Protein AF-A0A0C2CK11-F1 (afdb_monomer_lite)

Secondary structure (DSSP, 8-state):
---------S-----------S---TT-SSSSGGGSSPPP-GGGTGGGG-SSEEEEETTEEEEEPPTT--B-TTSS-B-

Radius of gyration: 21.4 Å; chains: 1; bounding box: 40×62×48 Å

Structure (mmCIF, N/CA/C/O backbone):
data_AF-A0A0C2CK11-F1
#
_entry.id   AF-A0A0C2CK11-F1
#
loop_
_atom_site.group_PDB
_atom_site.id
_atom_site.type_symbol
_atom_site.label_atom_id
_atom_site.label_alt_id
_atom_site.label_comp_id
_atom_site.label_asym_id
_atom_site.label_entity_id
_atom_site.label_seq_id
_atom_site.pdbx_PDB_ins_code
_atom_site.Cartn_x
_atom_site.Cartn_y
_atom_site.Cartn_z
_atom_site.occupancy
_atom_site.B_iso_or_equiv
_atom_site.auth_seq_id
_atom_site.auth_comp_id
_atom_site.auth_asym_id
_atom_site.auth_atom_id
_atom_site.pdbx_PDB_model_num
ATOM 1 N N . MET A 1 1 ? 13.015 -49.849 -36.272 1.00 52.31 1 MET A N 1
ATOM 2 C CA . MET A 1 1 ? 13.881 -49.200 -35.269 1.00 52.31 1 MET A CA 1
ATOM 3 C C . MET A 1 1 ? 13.026 -48.175 -34.537 1.00 52.31 1 MET A C 1
ATOM 5 O O . MET A 1 1 ? 12.793 -47.092 -35.051 1.00 52.31 1 MET A O 1
ATOM 9 N N . ALA A 1 2 ? 12.416 -48.601 -33.436 1.00 45.44 2 ALA A N 1
ATOM 10 C CA . ALA A 1 2 ? 11.653 -47.751 -32.533 1.00 45.44 2 ALA A CA 1
ATOM 11 C C . ALA A 1 2 ? 12.579 -47.265 -31.405 1.00 45.44 2 ALA A C 1
ATOM 13 O O . ALA A 1 2 ? 13.637 -47.857 -31.199 1.00 45.44 2 ALA A O 1
ATOM 14 N N . LEU A 1 3 ? 12.105 -46.268 -30.655 1.00 50.69 3 LEU A N 1
ATOM 15 C CA . LEU A 1 3 ? 12.636 -45.761 -29.384 1.00 50.69 3 LEU A CA 1
ATOM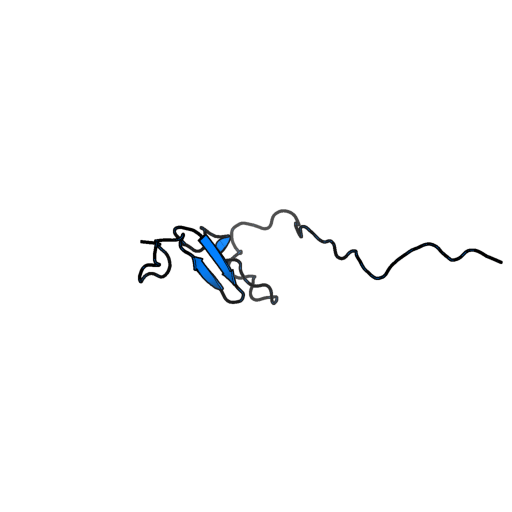 16 C C . LEU A 1 3 ? 13.608 -44.565 -29.451 1.00 50.69 3 LEU A C 1
ATOM 18 O O . LEU A 1 3 ? 14.779 -44.671 -29.121 1.00 50.69 3 LEU A O 1
ATOM 22 N N . LEU A 1 4 ? 13.053 -43.390 -29.762 1.00 56.59 4 LEU A N 1
ATOM 23 C CA . LEU A 1 4 ? 13.380 -42.133 -29.069 1.00 56.59 4 LEU A CA 1
ATOM 24 C C . LEU A 1 4 ? 12.086 -41.318 -28.869 1.00 56.59 4 LEU A C 1
ATOM 26 O O . LEU A 1 4 ? 11.882 -40.254 -29.440 1.00 56.59 4 LEU A O 1
ATOM 30 N N . LEU A 1 5 ? 11.175 -41.871 -28.067 1.00 54.31 5 LEU A N 1
ATOM 31 C CA . LEU A 1 5 ? 10.059 -41.155 -27.446 1.00 54.31 5 LEU A CA 1
ATOM 32 C C . LEU A 1 5 ? 10.115 -41.463 -25.946 1.00 54.31 5 LEU A C 1
ATOM 34 O O . LEU A 1 5 ? 9.577 -42.490 -25.562 1.00 54.31 5 LEU A O 1
ATOM 38 N N . VAL A 1 6 ? 10.815 -40.644 -25.144 1.00 53.53 6 VAL A N 1
ATOM 39 C CA . VAL A 1 6 ? 10.478 -40.261 -23.747 1.00 53.53 6 VAL A CA 1
ATOM 40 C C . VAL A 1 6 ? 11.565 -39.353 -23.131 1.00 53.53 6 VAL A C 1
ATOM 42 O O . VAL A 1 6 ? 12.531 -39.846 -22.569 1.00 53.53 6 VAL A O 1
ATOM 45 N N . ILE A 1 7 ? 11.395 -38.030 -23.246 1.00 53.78 7 ILE A N 1
ATOM 46 C CA . ILE A 1 7 ? 11.610 -36.980 -22.212 1.00 53.78 7 ILE A CA 1
ATOM 47 C C . ILE A 1 7 ? 11.135 -35.652 -22.847 1.00 53.78 7 ILE A C 1
ATOM 49 O O . ILE A 1 7 ? 11.893 -34.947 -23.492 1.00 53.78 7 ILE A O 1
ATOM 53 N N . SER A 1 8 ? 9.832 -35.460 -23.055 1.00 45.91 8 SER A N 1
ATOM 54 C CA . SER A 1 8 ? 8.865 -34.901 -22.094 1.00 45.91 8 SER A CA 1
ATOM 55 C C . SER A 1 8 ? 9.063 -33.400 -21.789 1.00 45.91 8 SER A C 1
ATOM 57 O O . SER A 1 8 ? 9.739 -33.034 -20.838 1.00 45.91 8 SER A O 1
ATOM 59 N N . GLN A 1 9 ? 8.332 -32.591 -22.570 1.00 48.38 9 GLN A N 1
ATOM 60 C CA . GLN A 1 9 ? 7.673 -31.313 -22.235 1.00 48.38 9 GLN A CA 1
ATOM 61 C C . GLN A 1 9 ? 8.449 -29.976 -22.329 1.00 48.38 9 GLN A C 1
ATOM 63 O O . GLN A 1 9 ? 9.596 -29.869 -21.901 1.00 48.38 9 GLN A O 1
ATOM 68 N N . PRO A 1 10 ? 7.800 -28.918 -22.870 1.00 45.22 10 PRO A N 1
ATOM 69 C CA . PRO A 1 10 ? 8.338 -27.562 -22.868 1.00 45.22 10 PRO A CA 1
ATOM 70 C C . PRO A 1 10 ? 8.448 -27.053 -21.425 1.00 45.22 10 PRO A C 1
ATOM 72 O O . PRO A 1 10 ? 7.438 -26.925 -20.746 1.00 45.22 10 PRO A O 1
ATOM 75 N N . ILE A 1 11 ? 9.677 -26.799 -20.967 1.00 56.97 11 ILE A N 1
ATOM 76 C CA . ILE A 1 11 ? 10.080 -25.748 -20.009 1.00 56.97 11 ILE A CA 1
ATOM 77 C C . ILE A 1 11 ? 8.994 -25.403 -18.965 1.00 56.97 11 ILE A C 1
ATOM 79 O O . ILE A 1 11 ? 8.519 -24.276 -18.873 1.00 56.97 11 ILE A O 1
ATOM 83 N N . SER A 1 12 ? 8.609 -26.393 -18.156 1.00 51.72 12 SER A N 1
ATOM 84 C CA . SER A 1 12 ? 7.726 -26.220 -16.993 1.00 51.72 12 SER A CA 1
ATOM 85 C C . SER A 1 12 ? 8.507 -26.351 -15.674 1.00 51.72 12 SER A C 1
ATOM 87 O O . SER A 1 12 ? 7.970 -26.824 -14.676 1.00 51.72 12 SER A O 1
ATOM 89 N N . MET A 1 13 ? 9.787 -25.949 -15.671 1.00 53.78 13 MET A N 1
ATOM 90 C CA . MET A 1 13 ? 10.669 -25.900 -14.493 1.00 53.78 13 MET A CA 1
ATOM 91 C C . MET A 1 13 ? 11.584 -24.661 -14.512 1.00 53.78 13 MET A C 1
ATOM 93 O O . MET A 1 13 ? 12.805 -24.768 -14.514 1.00 53.78 13 MET A O 1
ATOM 97 N N . LEU A 1 14 ? 11.008 -23.460 -14.480 1.00 50.09 14 LEU A N 1
ATOM 98 C CA . LEU A 1 14 ? 11.659 -22.355 -13.761 1.00 50.09 14 LEU A CA 1
ATOM 99 C C . LEU A 1 14 ? 10.979 -22.209 -12.399 1.00 50.09 14 LEU A C 1
ATOM 101 O O . LEU A 1 14 ? 10.441 -21.169 -12.040 1.00 50.09 14 LEU A O 1
ATOM 105 N N . THR A 1 15 ? 10.976 -23.306 -11.645 1.00 50.03 15 THR A N 1
ATOM 106 C CA . THR A 1 15 ? 10.769 -23.281 -10.201 1.00 50.03 15 THR A CA 1
ATOM 107 C C . THR A 1 15 ? 12.108 -22.952 -9.552 1.00 50.03 15 THR A C 1
ATOM 109 O O . THR A 1 15 ? 12.865 -23.846 -9.189 1.00 50.03 15 THR A O 1
ATOM 112 N N . PHE A 1 16 ? 12.398 -21.662 -9.409 1.00 45.91 16 PHE A N 1
ATOM 113 C CA . PHE A 1 16 ? 13.234 -21.180 -8.314 1.00 45.91 16 PHE A CA 1
ATOM 114 C C . PHE A 1 16 ? 12.312 -20.440 -7.348 1.00 45.91 16 PHE A C 1
ATOM 116 O O . PHE A 1 16 ? 12.250 -19.216 -7.301 1.00 45.91 16 PHE A O 1
ATOM 123 N N . THR A 1 17 ? 11.534 -21.214 -6.592 1.00 45.47 17 THR A N 1
ATOM 124 C CA . THR A 1 17 ? 11.225 -20.811 -5.221 1.00 45.47 17 THR A CA 1
ATOM 125 C C . THR A 1 17 ? 12.565 -20.647 -4.499 1.00 45.47 17 THR A C 1
ATOM 127 O O . THR A 1 17 ? 13.425 -21.511 -4.657 1.00 45.47 17 THR A O 1
ATOM 130 N N . SER A 1 18 ? 12.729 -19.549 -3.758 1.00 40.31 18 SER A N 1
ATOM 131 C CA . SER A 1 18 ? 13.897 -19.189 -2.934 1.00 40.31 18 SER A CA 1
ATOM 132 C C . SER A 1 18 ? 15.233 -19.020 -3.676 1.00 40.31 18 SER A C 1
ATOM 134 O O . SER A 1 18 ? 16.027 -19.951 -3.805 1.00 40.31 18 SER A O 1
ATOM 136 N N . VAL A 1 19 ? 15.533 -17.781 -4.079 1.00 41.25 19 VAL A N 1
ATOM 137 C CA . VAL A 1 19 ? 16.922 -17.305 -4.122 1.00 41.25 19 VAL A CA 1
ATOM 138 C C . VAL A 1 19 ? 17.321 -17.010 -2.677 1.00 41.25 19 VAL A C 1
ATOM 140 O O . VAL A 1 19 ? 17.029 -15.939 -2.160 1.00 41.25 19 VAL A O 1
ATOM 143 N N . GLU A 1 20 ? 17.960 -17.971 -2.021 1.00 48.16 20 GLU A N 1
ATOM 144 C CA . GLU A 1 20 ? 18.704 -17.739 -0.781 1.00 48.16 20 GLU A CA 1
ATOM 145 C C . GLU A 1 20 ? 20.146 -18.229 -0.969 1.00 48.16 20 GLU A C 1
ATOM 147 O O . GLU A 1 20 ? 20.394 -19.435 -0.994 1.00 48.16 20 GLU A O 1
ATOM 152 N N . PRO A 1 21 ? 21.120 -17.318 -1.121 1.00 47.38 21 PRO A N 1
ATOM 153 C CA . PRO A 1 21 ? 22.501 -17.560 -0.727 1.00 47.38 21 PRO A CA 1
ATOM 154 C C . PRO A 1 21 ? 22.792 -16.987 0.680 1.00 47.38 21 PRO A C 1
ATOM 156 O O . PRO A 1 21 ? 22.147 -16.027 1.106 1.00 47.38 21 PRO A O 1
ATOM 159 N N . PRO A 1 22 ? 23.757 -17.581 1.410 1.00 55.28 22 PRO A N 1
ATOM 160 C CA . PRO A 1 22 ? 24.000 -17.332 2.829 1.00 55.28 22 PRO A CA 1
ATOM 161 C C . PRO A 1 22 ? 24.665 -15.971 3.080 1.00 55.28 22 PRO A C 1
ATOM 163 O O . PRO A 1 22 ? 25.543 -15.556 2.332 1.00 55.28 22 PRO A O 1
ATOM 166 N N . GLU A 1 23 ? 24.234 -15.322 4.165 1.00 53.62 23 GLU A N 1
ATOM 167 C CA . GLU A 1 23 ? 24.840 -14.173 4.855 1.00 53.62 23 GLU A CA 1
ATOM 168 C C . GLU A 1 23 ? 25.483 -13.072 3.992 1.00 53.62 23 GLU A C 1
ATOM 170 O O . GLU A 1 23 ? 26.677 -13.103 3.697 1.00 53.62 23 GLU A O 1
ATOM 175 N N . LEU A 1 24 ? 24.745 -11.983 3.745 1.00 45.66 24 LEU A N 1
ATOM 176 C CA . LEU A 1 24 ? 25.387 -10.701 3.450 1.00 45.66 24 LEU A CA 1
ATOM 177 C C . LEU A 1 24 ? 24.848 -9.567 4.329 1.00 45.66 24 LEU A C 1
ATOM 179 O O . LEU A 1 24 ? 23.956 -8.812 3.965 1.00 45.66 24 LEU A O 1
ATOM 183 N N . LEU A 1 25 ? 25.454 -9.497 5.514 1.00 41.94 25 LEU A N 1
ATOM 184 C CA . LEU A 1 25 ? 25.923 -8.292 6.199 1.00 41.94 25 LEU A CA 1
ATOM 185 C C . LEU A 1 25 ? 24.955 -7.089 6.270 1.00 41.94 25 LEU A C 1
ATOM 187 O O . LEU A 1 25 ? 24.811 -6.290 5.346 1.00 41.94 25 LEU A O 1
ATOM 191 N N . LEU A 1 26 ? 24.405 -6.924 7.475 1.00 56.41 26 LEU A N 1
ATOM 192 C CA . LEU A 1 26 ? 23.467 -5.914 7.987 1.00 56.41 26 LEU A CA 1
ATOM 193 C C . LEU A 1 26 ? 23.868 -4.418 7.861 1.00 56.41 26 LEU A C 1
ATOM 195 O O . LEU A 1 26 ? 23.367 -3.591 8.618 1.00 56.41 26 LEU A O 1
ATOM 199 N N . THR A 1 27 ? 24.726 -4.010 6.926 1.00 46.34 27 THR A N 1
ATOM 200 C CA . THR A 1 27 ? 25.136 -2.594 6.799 1.00 46.34 27 THR A CA 1
ATOM 201 C C . THR A 1 27 ? 24.859 -1.938 5.447 1.00 46.34 27 THR A C 1
ATOM 203 O O . THR A 1 27 ? 24.868 -0.714 5.389 1.00 46.34 27 THR A O 1
ATOM 206 N N . ASN A 1 28 ? 24.514 -2.688 4.389 1.00 51.47 28 ASN A N 1
ATOM 207 C CA . ASN A 1 28 ? 24.438 -2.145 3.017 1.00 51.47 28 ASN A CA 1
ATOM 208 C C . ASN A 1 28 ? 23.143 -2.490 2.241 1.00 51.47 28 ASN A C 1
ATOM 210 O O . ASN A 1 28 ? 23.151 -2.560 1.011 1.00 51.47 28 ASN A O 1
ATOM 214 N N . VAL A 1 29 ? 22.014 -2.677 2.934 1.00 51.00 29 VAL A N 1
ATOM 215 C CA . VAL A 1 29 ? 20.700 -3.009 2.328 1.00 51.00 29 VAL A CA 1
ATOM 216 C C . VAL A 1 29 ? 20.035 -1.806 1.624 1.00 51.00 29 VAL A C 1
ATOM 218 O O . VAL A 1 29 ? 19.091 -1.973 0.865 1.00 51.00 29 VAL A O 1
ATOM 221 N N . ILE A 1 30 ? 20.548 -0.585 1.809 1.00 52.72 30 ILE A N 1
ATOM 222 C CA . ILE A 1 30 ? 19.899 0.658 1.337 1.00 52.72 30 ILE A CA 1
ATOM 223 C C . ILE A 1 30 ? 20.542 1.220 0.052 1.00 52.72 30 ILE A C 1
ATOM 225 O O . ILE A 1 30 ? 19.942 2.039 -0.635 1.00 52.72 30 ILE A O 1
ATOM 229 N N . THR A 1 31 ? 21.746 0.763 -0.315 1.00 51.06 31 THR A N 1
ATOM 230 C CA . THR A 1 31 ? 22.531 1.357 -1.421 1.00 51.06 31 THR A CA 1
ATOM 231 C C . THR A 1 31 ? 22.757 0.405 -2.603 1.00 51.06 31 THR A C 1
ATOM 233 O O . THR A 1 31 ? 23.385 0.800 -3.579 1.00 51.06 31 THR A O 1
ATOM 236 N N . SER A 1 32 ? 22.250 -0.836 -2.561 1.00 46.25 32 SER A N 1
ATOM 237 C CA . SER A 1 32 ? 22.545 -1.857 -3.591 1.00 46.25 32 SER A CA 1
ATOM 238 C C . SER A 1 32 ? 21.372 -2.227 -4.508 1.00 46.25 32 SER A C 1
ATOM 240 O O . SER A 1 32 ? 21.590 -2.909 -5.501 1.00 46.25 32 SER A O 1
ATOM 242 N N . ALA A 1 33 ? 20.147 -1.749 -4.267 1.00 51.62 33 ALA A N 1
ATOM 243 C CA . ALA A 1 33 ? 19.028 -1.978 -5.197 1.00 51.62 33 ALA A CA 1
ATOM 244 C C . ALA A 1 33 ? 19.072 -1.077 -6.451 1.00 51.62 33 ALA A C 1
ATOM 246 O O . ALA A 1 33 ? 18.296 -1.249 -7.381 1.00 51.62 33 ALA A O 1
ATOM 247 N N . VAL A 1 34 ? 20.035 -0.153 -6.530 1.00 50.50 34 VAL A N 1
ATOM 248 C CA . VAL A 1 34 ? 20.273 0.696 -7.713 1.00 50.50 34 VAL A CA 1
ATOM 249 C C . VAL A 1 34 ? 20.997 -0.034 -8.858 1.00 50.50 34 VAL A C 1
ATOM 251 O O . VAL A 1 34 ? 21.318 0.595 -9.864 1.00 50.50 34 VAL A O 1
ATOM 254 N N . VAL A 1 35 ? 21.274 -1.343 -8.738 1.00 56.03 35 VAL A N 1
ATOM 255 C CA . VAL A 1 35 ? 22.088 -2.095 -9.720 1.00 56.03 35 VAL A CA 1
ATOM 256 C C . VAL A 1 35 ? 21.350 -3.188 -10.498 1.00 56.03 35 VAL A C 1
ATOM 258 O O . VAL A 1 35 ? 21.971 -3.912 -11.269 1.00 56.03 35 VAL A O 1
ATOM 261 N N . SER A 1 36 ? 20.035 -3.335 -10.372 1.00 49.72 36 SER A N 1
ATOM 262 C CA . SER A 1 36 ? 19.227 -4.236 -11.211 1.00 49.72 36 SER A CA 1
ATOM 263 C C . SER A 1 36 ? 17.766 -3.847 -11.041 1.00 49.72 36 SER A C 1
ATOM 265 O O . SER A 1 36 ? 17.416 -3.384 -9.969 1.00 49.72 36 SER A O 1
ATOM 267 N N . GLY A 1 37 ? 16.912 -4.021 -12.051 1.00 60.00 37 GLY A N 1
ATOM 268 C CA . GLY A 1 37 ? 15.487 -3.641 -12.026 1.00 60.00 37 GLY A CA 1
ATOM 269 C C . GLY A 1 37 ? 14.599 -4.428 -11.045 1.00 60.00 37 GLY A C 1
ATOM 270 O O . GLY A 1 37 ? 13.479 -4.783 -11.399 1.00 60.00 37 GLY A O 1
ATOM 271 N N . ALA A 1 38 ? 15.109 -4.738 -9.855 1.00 67.50 38 ALA A N 1
ATOM 272 C CA . ALA A 1 38 ? 14.386 -5.284 -8.727 1.00 67.50 38 ALA A CA 1
ATOM 273 C C . ALA A 1 38 ? 13.967 -4.126 -7.811 1.00 67.50 38 ALA A C 1
ATOM 275 O O . ALA A 1 38 ? 14.798 -3.356 -7.332 1.00 67.50 38 ALA A O 1
ATOM 276 N N . ASP A 1 39 ? 12.659 -4.010 -7.623 1.00 76.62 39 ASP A N 1
ATOM 277 C CA . ASP A 1 39 ? 12.022 -3.084 -6.695 1.00 76.62 39 ASP A CA 1
ATOM 278 C C . ASP A 1 39 ? 12.419 -3.394 -5.242 1.00 76.62 39 ASP A C 1
ATOM 280 O O . ASP A 1 39 ? 12.609 -4.560 -4.881 1.00 76.62 39 ASP A O 1
ATOM 284 N N . ILE A 1 40 ? 12.569 -2.356 -4.417 1.00 83.12 40 ILE A N 1
ATOM 285 C CA . ILE A 1 40 ? 12.834 -2.519 -2.985 1.00 83.12 40 ILE A CA 1
ATOM 286 C C . ILE A 1 40 ? 11.501 -2.825 -2.315 1.00 83.12 40 ILE A C 1
ATOM 288 O O . ILE A 1 40 ? 10.560 -2.068 -2.477 1.00 83.12 40 ILE A O 1
ATOM 292 N N . ASP A 1 41 ? 11.427 -3.893 -1.523 1.00 83.44 41 ASP A N 1
ATOM 293 C CA . ASP A 1 41 ? 10.245 -4.126 -0.693 1.00 83.44 41 ASP A CA 1
ATOM 294 C C . ASP A 1 41 ? 10.350 -3.325 0.613 1.00 83.44 41 ASP A C 1
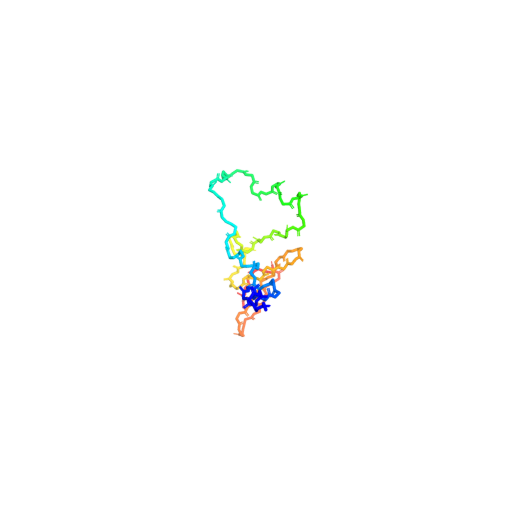ATOM 296 O O . ASP A 1 41 ? 10.931 -3.786 1.602 1.00 83.44 41 ASP A O 1
ATOM 300 N N . GLU A 1 42 ? 9.791 -2.111 0.644 1.00 87.88 42 GLU A N 1
ATOM 301 C CA . GLU A 1 42 ? 9.777 -1.303 1.867 1.00 87.88 42 GLU A CA 1
ATOM 302 C C . GLU A 1 42 ? 8.853 -1.878 2.953 1.00 87.88 42 GLU A C 1
ATOM 304 O O . GLU A 1 42 ? 9.013 -1.549 4.132 1.00 87.88 42 GLU A O 1
ATOM 309 N N . CYS A 1 43 ? 7.915 -2.771 2.607 1.00 90.81 43 CYS A N 1
ATOM 310 C CA . CYS A 1 43 ? 7.068 -3.447 3.590 1.00 90.81 43 CYS A CA 1
ATOM 311 C C . CYS A 1 43 ? 7.856 -4.454 4.431 1.00 90.81 43 CYS A C 1
ATOM 313 O O . CYS A 1 43 ? 7.521 -4.664 5.601 1.00 90.81 43 CYS A O 1
ATOM 315 N N . ALA A 1 44 ? 8.931 -5.028 3.884 1.00 88.75 44 ALA A N 1
ATOM 316 C CA . ALA A 1 44 ? 9.820 -5.924 4.620 1.00 88.75 44 ALA A CA 1
ATOM 317 C C . ALA A 1 44 ? 10.527 -5.225 5.797 1.00 88.75 44 ALA A C 1
ATOM 319 O O . ALA A 1 44 ? 10.952 -5.877 6.753 1.00 88.75 44 ALA A O 1
ATOM 320 N N . ILE A 1 45 ? 10.620 -3.890 5.769 1.00 85.31 45 ILE A N 1
ATOM 321 C CA . ILE A 1 45 ? 11.273 -3.091 6.805 1.00 85.31 45 ILE A CA 1
ATOM 322 C C . ILE A 1 45 ? 10.214 -2.349 7.614 1.00 85.31 45 ILE A C 1
ATOM 324 O O . ILE A 1 45 ? 9.581 -1.407 7.143 1.00 85.31 45 ILE A O 1
ATOM 328 N N . ALA A 1 46 ? 10.035 -2.753 8.874 1.00 90.50 46 ALA A N 1
ATOM 329 C CA . ALA A 1 46 ? 9.103 -2.112 9.805 1.00 90.50 46 ALA A CA 1
ATOM 330 C C . ALA A 1 46 ? 7.685 -1.906 9.221 1.00 90.50 46 ALA A C 1
ATOM 332 O O . ALA A 1 46 ? 7.023 -0.910 9.529 1.00 90.50 46 ALA A O 1
ATOM 333 N N . ASN A 1 47 ? 7.226 -2.835 8.371 1.00 88.69 47 ASN A N 1
ATOM 334 C CA . ASN A 1 47 ? 5.923 -2.782 7.706 1.00 88.69 47 ASN A CA 1
ATOM 335 C C . ASN A 1 47 ? 5.717 -1.504 6.865 1.00 88.69 47 ASN A C 1
ATOM 337 O O . ASN A 1 47 ? 4.609 -0.968 6.823 1.00 88.69 47 ASN A O 1
ATOM 341 N N . GLY A 1 48 ? 6.783 -0.923 6.300 1.00 89.69 48 GLY A N 1
ATOM 342 C CA . GLY A 1 48 ? 6.723 0.362 5.595 1.00 89.69 48 GLY A CA 1
ATOM 343 C C . GLY A 1 48 ? 6.259 1.534 6.478 1.00 89.69 48 GLY A C 1
ATOM 344 O O . GLY A 1 48 ? 5.835 2.583 5.986 1.00 89.69 48 GLY A O 1
ATOM 345 N N . GLY A 1 49 ? 6.268 1.360 7.805 1.00 93.62 49 GLY A N 1
ATOM 346 C CA . GLY A 1 49 ? 5.674 2.293 8.760 1.00 93.62 49 GLY A CA 1
ATOM 347 C C . GLY A 1 49 ? 4.140 2.317 8.764 1.00 93.62 49 GLY A C 1
ATOM 348 O O . GLY A 1 49 ? 3.561 3.240 9.341 1.00 93.62 49 GLY A O 1
ATOM 349 N N . CYS A 1 50 ? 3.479 1.342 8.135 1.00 95.69 50 CYS A N 1
ATOM 350 C CA . CYS A 1 50 ? 2.028 1.203 8.139 1.00 95.69 50 CYS A CA 1
ATOM 351 C C . CYS A 1 50 ? 1.515 0.700 9.493 1.00 95.69 50 CYS A C 1
ATOM 353 O O . CYS A 1 50 ? 2.110 -0.186 10.108 1.00 95.69 50 CYS A O 1
ATOM 355 N N . SER A 1 51 ? 0.369 1.216 9.949 1.00 95.81 51 SER A N 1
ATOM 356 C CA . SER A 1 51 ? -0.248 0.746 11.195 1.00 95.81 51 SER A CA 1
ATOM 357 C C . SER A 1 51 ? -0.981 -0.586 11.051 1.00 95.81 51 SER A C 1
ATOM 359 O O . SER A 1 51 ? -1.142 -1.281 12.047 1.00 95.81 51 SER A O 1
ATOM 361 N N . HIS A 1 52 ? -1.431 -0.924 9.838 1.00 94.75 52 HIS A N 1
ATOM 362 C CA 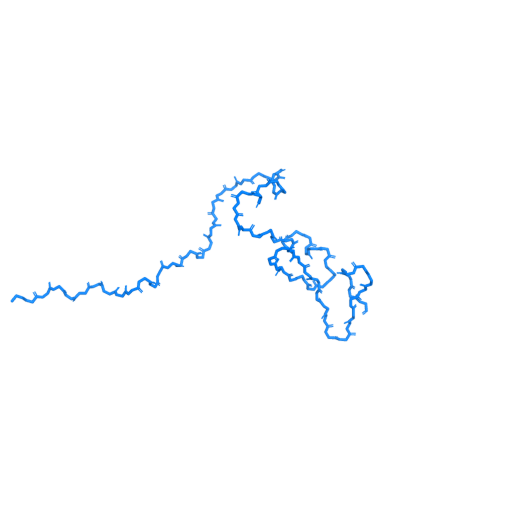. HIS A 1 52 ? -2.107 -2.187 9.529 1.00 94.75 52 HIS A CA 1
ATOM 363 C C . HIS A 1 52 ? -1.429 -2.881 8.345 1.00 94.75 52 HIS A C 1
ATOM 365 O O . HIS A 1 52 ? -0.312 -3.370 8.488 1.00 94.75 52 HIS A O 1
ATOM 371 N N . ARG A 1 53 ? -2.076 -2.943 7.176 1.00 94.81 53 ARG A N 1
ATOM 372 C CA . ARG A 1 53 ? -1.552 -3.678 6.024 1.00 94.81 53 ARG A CA 1
ATOM 373 C C . ARG A 1 53 ? -0.620 -2.783 5.212 1.00 94.81 53 ARG A C 1
ATOM 375 O O . ARG A 1 53 ? -1.013 -1.681 4.847 1.00 94.81 53 ARG A O 1
ATOM 382 N N . CYS A 1 54 ? 0.586 -3.259 4.926 1.00 95.56 54 CYS A N 1
ATOM 383 C CA . CYS A 1 54 ? 1.474 -2.676 3.924 1.00 95.56 54 CYS A CA 1
ATOM 384 C C . CYS A 1 54 ? 1.352 -3.473 2.626 1.00 95.56 54 CYS A C 1
ATOM 386 O O . CYS A 1 54 ? 1.292 -4.703 2.660 1.00 95.56 54 CYS A O 1
ATOM 388 N N . VAL A 1 55 ? 1.277 -2.781 1.493 1.00 94.00 55 VAL A N 1
ATOM 389 C CA . VAL A 1 55 ? 1.284 -3.396 0.167 1.00 94.00 55 VAL A CA 1
ATOM 390 C C . VAL A 1 55 ? 2.433 -2.815 -0.631 1.00 94.00 55 VAL A C 1
ATOM 392 O O . VAL A 1 55 ? 2.410 -1.627 -0.964 1.00 94.00 55 VAL A O 1
ATOM 395 N N . ASN A 1 56 ? 3.411 -3.667 -0.937 1.00 85.19 56 ASN A N 1
ATOM 396 C CA . ASN A 1 56 ? 4.528 -3.297 -1.784 1.00 85.19 56 ASN A CA 1
ATOM 397 C C . ASN A 1 56 ? 4.063 -3.147 -3.237 1.00 85.19 56 ASN A C 1
ATOM 399 O O . ASN A 1 56 ? 3.220 -3.915 -3.716 1.00 85.19 56 ASN A O 1
ATOM 403 N N . SER A 1 57 ? 4.597 -2.157 -3.938 1.00 84.00 57 SER A N 1
ATOM 404 C CA . SER A 1 57 ? 4.362 -1.963 -5.363 1.00 84.00 57 SER A CA 1
ATOM 405 C C . SER A 1 57 ? 5.637 -1.482 -6.052 1.00 84.00 57 SER A C 1
ATOM 407 O O . SER A 1 57 ? 6.463 -0.838 -5.426 1.00 84.00 57 SER A O 1
ATOM 409 N N . PRO A 1 58 ? 5.792 -1.733 -7.360 1.00 81.31 58 PRO A N 1
ATOM 410 C CA . PRO A 1 58 ? 6.936 -1.205 -8.088 1.00 81.31 58 PRO A CA 1
ATOM 411 C C . PRO A 1 58 ? 7.031 0.322 -7.953 1.00 81.31 58 PRO A C 1
ATOM 413 O O . PRO A 1 58 ? 6.107 1.035 -8.352 1.00 81.31 58 PRO A O 1
ATOM 416 N N . GLY A 1 59 ? 8.144 0.815 -7.414 1.00 77.81 59 GLY A N 1
ATOM 417 C CA . GLY A 1 59 ? 8.384 2.234 -7.153 1.00 77.81 59 GLY A CA 1
ATOM 418 C C . GLY A 1 59 ? 7.929 2.728 -5.774 1.00 77.81 59 GLY A C 1
ATOM 419 O O . GLY A 1 59 ? 7.952 3.942 -5.555 1.00 77.81 59 GLY A O 1
ATOM 420 N N . GLY A 1 60 ? 7.517 1.831 -4.871 1.00 85.25 60 GLY A N 1
ATOM 421 C CA . GLY A 1 60 ? 7.254 2.116 -3.457 1.00 85.25 60 GLY A CA 1
ATOM 422 C C . GLY A 1 60 ? 6.023 1.402 -2.892 1.00 85.25 60 GLY A C 1
ATOM 423 O O . GLY A 1 60 ? 5.314 0.677 -3.582 1.00 85.25 6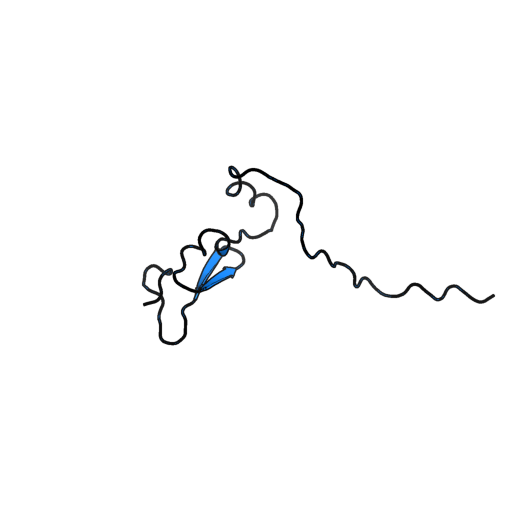0 GLY A O 1
ATOM 424 N N . HIS A 1 61 ? 5.660 1.668 -1.641 1.00 90.12 61 HIS A N 1
ATOM 425 C CA . HIS A 1 61 ? 4.560 0.973 -0.960 1.00 90.12 61 HIS A CA 1
ATOM 426 C C . HIS A 1 61 ? 3.351 1.864 -0.637 1.00 90.12 61 HIS A C 1
ATOM 428 O O . HIS A 1 61 ? 3.418 3.095 -0.614 1.00 90.12 61 HIS A O 1
ATOM 434 N N . ARG A 1 62 ? 2.217 1.230 -0.314 1.00 92.62 62 ARG A N 1
ATOM 435 C CA . ARG A 1 62 ? 1.031 1.900 0.250 1.00 92.62 62 ARG A CA 1
ATOM 436 C C . ARG A 1 62 ? 0.505 1.177 1.482 1.00 92.62 62 ARG A C 1
ATOM 438 O O . ARG A 1 62 ? 0.578 -0.047 1.573 1.00 92.62 62 ARG A O 1
ATOM 445 N N . CYS A 1 63 ? -0.095 1.929 2.398 1.00 95.50 63 CYS A N 1
ATOM 446 C CA . CYS A 1 63 ? -0.794 1.353 3.540 1.00 95.50 63 CYS A CA 1
ATOM 447 C C . CYS A 1 63 ? -2.281 1.164 3.230 1.00 95.50 63 CYS A C 1
ATOM 449 O O . CYS A 1 63 ? -2.926 2.041 2.659 1.00 95.50 63 CYS A O 1
ATOM 451 N N . GLU A 1 64 ? -2.837 0.034 3.647 1.00 94.81 64 GLU A N 1
ATOM 452 C CA . GLU A 1 64 ? -4.249 -0.296 3.504 1.00 94.81 64 GLU A CA 1
ATOM 453 C C . GLU A 1 64 ? -4.894 -0.507 4.872 1.00 94.81 64 GLU A C 1
ATOM 455 O O . GLU A 1 64 ? -4.318 -1.113 5.784 1.00 94.81 64 GLU A O 1
ATOM 460 N N . CYS A 1 65 ? -6.116 0.007 4.997 1.00 96.31 65 CYS A N 1
ATOM 461 C CA . CYS A 1 65 ? -6.886 -0.043 6.227 1.00 96.31 65 CYS A CA 1
ATOM 462 C C . CYS A 1 65 ? -7.940 -1.149 6.189 1.00 96.31 65 CYS A C 1
ATOM 464 O O . CYS A 1 65 ? -8.482 -1.453 5.122 1.00 96.31 65 CYS A O 1
ATOM 466 N N . PRO A 1 66 ? -8.240 -1.763 7.347 1.00 95.25 66 PRO A N 1
ATOM 467 C CA . PRO A 1 66 ? -9.349 -2.695 7.447 1.00 95.25 66 PRO A CA 1
ATOM 468 C C . PRO A 1 66 ? -10.689 -1.978 7.185 1.00 95.25 66 PRO A C 1
ATOM 470 O O . PRO A 1 66 ? -10.774 -0.750 7.309 1.00 95.25 66 PRO A O 1
ATOM 473 N N . PRO A 1 67 ? -11.751 -2.726 6.838 1.00 95.44 67 PRO A N 1
ATOM 474 C CA . PRO A 1 67 ? -13.076 -2.156 6.620 1.00 95.44 67 PRO A CA 1
ATOM 475 C C . PRO A 1 67 ? -13.546 -1.331 7.822 1.00 95.44 67 PRO A C 1
ATOM 477 O O . PRO A 1 67 ? -13.447 -1.776 8.962 1.00 95.44 67 PRO A O 1
ATOM 480 N N . GLY A 1 68 ? -14.079 -0.138 7.557 1.00 95.50 68 GLY A N 1
ATOM 481 C CA . GLY A 1 68 ? -14.565 0.776 8.594 1.00 95.50 68 GLY A CA 1
ATOM 482 C C . GLY A 1 68 ? -13.517 1.738 9.160 1.00 95.50 68 GLY A C 1
ATOM 483 O O . GLY A 1 68 ? -13.884 2.592 9.959 1.00 95.50 68 GLY A O 1
ATOM 484 N N . MET A 1 69 ? -12.254 1.653 8.728 1.00 95.94 69 MET A N 1
ATOM 485 C CA . MET A 1 69 ? -11.204 2.616 9.078 1.00 95.94 69 MET A CA 1
ATOM 486 C C . MET A 1 69 ? -10.717 3.375 7.845 1.00 95.94 69 MET A C 1
ATOM 488 O O . MET A 1 69 ? -10.783 2.873 6.721 1.00 95.94 69 MET A O 1
ATOM 492 N N . GLN A 1 70 ? -10.186 4.576 8.057 1.00 93.69 70 GLN A N 1
ATOM 493 C CA . 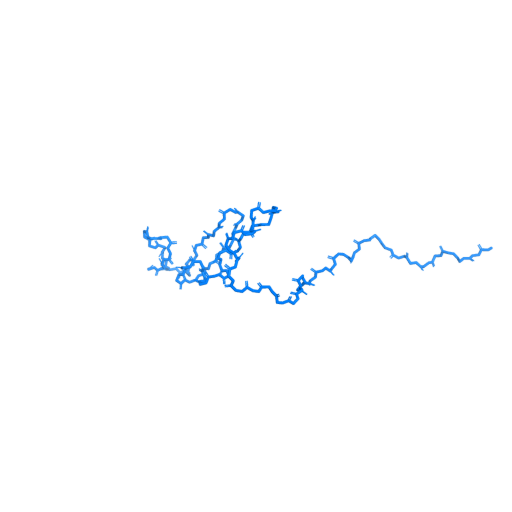GLN A 1 70 ? -9.634 5.411 6.994 1.00 93.69 70 GLN A CA 1
ATOM 494 C C . GLN A 1 70 ? -8.174 5.740 7.258 1.00 93.69 70 GLN A C 1
ATOM 496 O O . GLN 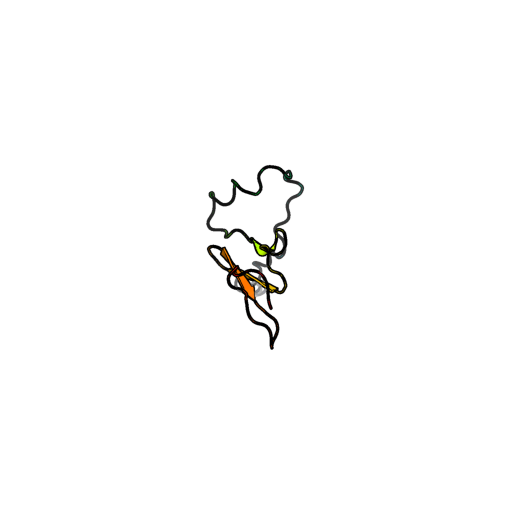A 1 70 ? -7.716 5.798 8.397 1.00 93.69 70 GLN A O 1
ATOM 501 N N . ILE A 1 71 ? -7.421 5.959 6.185 1.00 93.75 71 ILE A N 1
ATOM 502 C CA . ILE A 1 71 ? -6.031 6.373 6.315 1.00 93.75 71 ILE A CA 1
ATOM 503 C C . ILE A 1 71 ? -5.969 7.824 6.801 1.00 93.75 71 ILE A C 1
ATOM 505 O O . ILE A 1 71 ? -6.705 8.690 6.329 1.00 93.75 71 ILE A O 1
ATOM 509 N N . ASN A 1 72 ? -5.100 8.097 7.767 1.00 93.31 72 ASN A N 1
ATOM 510 C CA . ASN A 1 72 ? -4.878 9.443 8.271 1.00 93.31 72 ASN A CA 1
ATOM 511 C C . ASN A 1 72 ? -4.125 10.307 7.244 1.00 93.31 72 ASN A C 1
ATOM 513 O O . ASN A 1 72 ? -3.514 9.798 6.306 1.00 93.31 72 ASN A O 1
ATOM 517 N N . SER A 1 73 ? -4.059 11.622 7.476 1.00 91.31 73 SER A N 1
ATOM 518 C CA . SER A 1 73 ? -3.307 12.558 6.618 1.00 91.31 73 SER A CA 1
ATOM 519 C C . SER A 1 73 ? -1.804 12.254 6.524 1.00 91.31 73 SER A C 1
ATOM 521 O O . SER A 1 73 ? -1.123 12.778 5.651 1.00 91.31 73 SER A O 1
ATOM 523 N N . GLY A 1 74 ? -1.274 11.416 7.421 1.00 88.25 74 GLY A N 1
ATOM 524 C CA . GLY A 1 74 ? 0.107 10.935 7.384 1.00 88.25 74 GLY A CA 1
ATOM 525 C C . GLY A 1 74 ? 0.335 9.741 6.450 1.00 88.25 74 GLY A C 1
ATOM 526 O O . GLY A 1 74 ? 1.470 9.270 6.367 1.00 88.25 74 GLY A O 1
ATOM 527 N N . GLY A 1 75 ? -0.717 9.221 5.803 1.00 88.44 75 GLY A N 1
ATOM 528 C CA . GLY A 1 75 ? -0.641 8.129 4.827 1.00 88.44 75 GLY A CA 1
ATOM 529 C C . GLY A 1 75 ? -0.177 6.793 5.408 1.00 88.44 75 GLY A C 1
ATOM 530 O O . GLY A 1 75 ? 0.208 5.901 4.661 1.00 88.44 75 GLY A O 1
ATOM 531 N N . ARG A 1 76 ? -0.148 6.665 6.740 1.00 89.50 76 ARG A N 1
ATOM 532 C CA . ARG A 1 76 ? 0.517 5.548 7.428 1.00 89.50 76 ARG A CA 1
ATOM 533 C C . ARG A 1 76 ? -0.296 4.921 8.544 1.00 89.50 76 ARG A C 1
ATOM 535 O O . ARG A 1 76 ? -0.089 3.750 8.846 1.00 89.50 76 ARG A O 1
ATOM 542 N N . LYS A 1 77 ? -1.217 5.660 9.167 1.00 93.06 77 LYS A N 1
ATOM 543 C CA . LYS A 1 77 ? -2.054 5.113 10.242 1.00 93.06 77 LYS A CA 1
ATOM 544 C C . LYS A 1 77 ? -3.512 5.080 9.839 1.00 93.06 77 LYS A C 1
ATOM 546 O O . LYS A 1 77 ? -4.009 6.055 9.293 1.00 93.06 77 LYS A O 1
ATOM 551 N N . CYS A 1 78 ? -4.179 3.985 10.160 1.00 93.88 78 CYS A N 1
ATOM 552 C CA . CYS A 1 78 ? -5.627 3.878 10.076 1.00 93.88 78 CYS A CA 1
ATOM 553 C C . CYS A 1 78 ? -6.262 4.438 11.345 1.00 93.88 78 CYS A C 1
ATOM 555 O O . CYS A 1 78 ? -5.794 4.130 12.447 1.00 93.88 78 CYS A O 1
ATOM 557 N N . VAL A 1 79 ? -7.299 5.249 11.163 1.00 92.06 79 VAL A N 1
ATOM 558 C CA . VAL A 1 79 ? -8.100 5.899 12.204 1.00 92.06 79 VAL A CA 1
ATOM 559 C C . VAL A 1 79 ? -9.587 5.705 11.951 1.00 92.06 79 VAL A C 1
ATOM 561 O O . VAL A 1 79 ? -9.960 5.391 10.794 1.00 92.06 79 VAL A O 1
#

Sequence (79 aa):
MALLLVISQPISMLTFTSVEPPELLLTNVITSAVVSGADIDECAIANGGCSHRCVNSPGGHRCECPPGMQINSGGRKCV

pLDDT: mean 71.34, std 20.59, range [40.31, 96.31]

Foldseek 3Di:
DDDDPDDDDPDPPPPPPDPDDDDDDPPCLPPPVVPDQDADFCCVPCRVLAPDHWDADRPGIAHDDDPPWDQDPVRHYTD

InterPro domains:
  IPR000742 EGF-like domain [SM00181] (42-79)
  IPR001881 EGF-like calcium-binding domain [SM00179] (39-79)

Organism: NCBI:txid51022